Protein AF-A0A453SU67-F1 (afdb_monomer_lite)

pLDDT: mean 75.71, std 14.14, range [42.19, 94.62]

Organism: Aegilops tauschii subsp. strangulata (NCBI:txid200361)

Radius of gyration: 29.87 Å; chains: 1; bounding box: 85×36×60 Å

Foldseek 3Di:
DDDDDDDDDDDDDPVNVVVCCVVVVVVVVVVCVVVVVVVVVVVVVVVVPPVPPPPPDPPPDDWDWDQDPVRDTDIPVVCPPDDDDDDDDDDVDPPVVVVVVVVVVVVVVVVVVVVVVVVD

Secondary structure (DSSP, 8-state):
----------SS-HHHHHHHHHHHHHHHHHHHHHHHHHHHHHHHHHHHS-S----SS-------EEE-TTS-EEEGGGGTTS--------TT-SSHHHHHHHHHHHHHHHHHHHHHHH--

Sequence (120 aa):
GDSGKSVRGGPVSWLSFLLLLVTGGGIIVYYDKEKKRHIEELKNSTNSVKPAQSVGTAAIGGPFTLLNHDGKTVTEKDFLGKWTLLYFGFTHCPDICPDELQKMAAAINKISKSIQSCFA

InterPro domains:
  IPR003782 Copper chaperone SCO1/SenC [PF02630] (61-114)
  IPR003782 Copper chaperone SCO1/SenC [PTHR12151] (8-112)
  IPR003782 Copper chaperone SCO1/SenC [cd02968] (60-113)
  IPR036249 Thioredoxin-like superfamily [SSF52833] (59-114)

Structure (mmCIF, N/CA/C/O backbone):
data_AF-A0A453SU67-F1
#
_entry.id   AF-A0A453SU67-F1
#
loop_
_atom_site.group_PDB
_atom_site.id
_atom_site.type_symbol
_atom_site.label_atom_id
_atom_site.label_alt_id
_atom_site.label_comp_id
_atom_site.label_asym_id
_atom_site.label_entity_id
_atom_site.label_seq_id
_atom_site.pdbx_PDB_ins_code
_atom_site.Cartn_x
_atom_site.Cartn_y
_atom_site.Cartn_z
_atom_site.occupancy
_atom_site.B_iso_or_equiv
_atom_site.auth_seq_id
_atom_site.auth_comp_id
_atom_site.auth_asym_id
_atom_site.auth_atom_id
_atom_site.pdbx_PDB_model_num
ATOM 1 N N . GLY A 1 1 ? 61.190 8.898 -36.599 1.00 42.19 1 GLY A N 1
ATOM 2 C CA . GLY A 1 1 ? 61.332 9.265 -35.184 1.00 42.19 1 GLY A CA 1
ATOM 3 C C . GLY A 1 1 ? 60.396 10.411 -34.934 1.00 42.19 1 GLY A C 1
ATOM 4 O O . GLY A 1 1 ? 60.594 11.446 -35.553 1.00 42.19 1 GLY A O 1
ATOM 5 N N . ASP A 1 2 ? 59.363 10.200 -34.126 1.00 43.78 2 ASP A N 1
ATOM 6 C CA . ASP A 1 2 ? 58.504 11.289 -33.674 1.00 43.78 2 ASP A CA 1
ATOM 7 C C . ASP A 1 2 ? 58.720 11.500 -32.177 1.00 43.78 2 ASP A C 1
ATOM 9 O O . ASP A 1 2 ? 58.930 10.558 -31.409 1.00 43.78 2 ASP A O 1
ATOM 13 N N . SER A 1 3 ? 58.827 12.770 -31.824 1.00 47.31 3 SER A N 1
ATOM 14 C CA . SER A 1 3 ? 59.529 13.260 -30.650 1.00 47.31 3 SER A CA 1
ATOM 15 C C . SER A 1 3 ? 58.641 13.157 -29.419 1.00 47.31 3 SER A C 1
ATOM 17 O O . SER A 1 3 ? 57.631 13.852 -29.302 1.00 47.31 3 SER A O 1
ATOM 19 N N . GLY A 1 4 ? 59.054 12.313 -28.472 1.00 51.41 4 GLY A N 1
ATOM 20 C CA . GLY A 1 4 ? 58.456 12.224 -27.147 1.00 51.41 4 GLY A CA 1
ATOM 21 C C . GLY A 1 4 ? 58.525 13.572 -26.432 1.00 51.41 4 GLY A C 1
ATOM 22 O O . GLY A 1 4 ? 59.604 14.062 -26.098 1.00 51.41 4 GLY A O 1
ATOM 23 N N . LYS A 1 5 ? 57.363 14.184 -26.195 1.00 54.88 5 LYS A N 1
ATOM 24 C CA . LYS A 1 5 ? 57.252 15.377 -25.355 1.00 54.88 5 LYS A CA 1
ATOM 25 C C . LYS A 1 5 ? 57.172 14.962 -23.885 1.00 54.88 5 LYS A C 1
ATOM 27 O O . LYS A 1 5 ? 56.321 14.174 -23.486 1.00 54.88 5 LYS A O 1
ATOM 32 N N . SER A 1 6 ? 58.114 15.517 -23.127 1.00 49.31 6 SER A N 1
ATOM 33 C CA . SER A 1 6 ? 58.360 15.373 -21.691 1.00 49.31 6 SER A CA 1
ATOM 34 C C . SER A 1 6 ? 57.090 15.387 -20.832 1.00 49.31 6 SER A C 1
ATOM 36 O O . SER A 1 6 ? 56.396 16.400 -20.740 1.00 49.31 6 SER A O 1
ATOM 38 N N . VAL A 1 7 ? 56.822 14.268 -20.155 1.00 55.56 7 VAL A N 1
ATOM 39 C CA . VAL A 1 7 ? 55.846 14.170 -19.064 1.00 55.56 7 VAL A CA 1
ATOM 40 C C . VAL A 1 7 ? 56.538 14.544 -17.753 1.00 55.56 7 VAL A C 1
ATOM 42 O O . VAL A 1 7 ? 57.177 13.720 -17.104 1.00 55.56 7 VAL A O 1
ATOM 45 N N . ARG A 1 8 ? 56.448 15.825 -17.378 1.00 53.88 8 ARG A N 1
ATOM 46 C CA . ARG A 1 8 ? 56.917 16.340 -16.084 1.00 53.88 8 ARG A CA 1
ATOM 47 C C . ARG A 1 8 ? 55.747 16.376 -15.097 1.00 53.88 8 ARG A C 1
ATOM 49 O O . ARG A 1 8 ? 54.657 16.820 -15.439 1.00 53.88 8 ARG A O 1
ATOM 56 N N . GLY A 1 9 ? 56.000 15.829 -13.909 1.00 62.50 9 GLY A N 1
ATOM 57 C CA . GLY A 1 9 ? 55.016 15.359 -12.937 1.00 62.50 9 GLY A CA 1
ATOM 58 C C . GLY A 1 9 ? 53.992 16.376 -12.425 1.00 62.50 9 GLY A C 1
ATOM 59 O O . GLY A 1 9 ? 54.320 17.495 -12.045 1.00 62.50 9 GLY A O 1
ATOM 60 N N . GLY A 1 10 ? 52.757 15.888 -12.347 1.00 61.19 10 GLY A N 1
ATOM 61 C CA . GLY A 1 10 ? 51.621 16.383 -11.575 1.00 61.19 10 GLY A CA 1
ATOM 62 C C . GLY A 1 10 ? 50.630 15.216 -11.432 1.00 61.19 10 GLY A C 1
ATOM 63 O O . GLY A 1 10 ? 50.635 14.329 -12.295 1.00 61.19 10 GLY A O 1
ATOM 64 N N . PRO A 1 11 ? 49.836 15.131 -10.351 1.00 61.16 11 PRO A N 1
ATOM 65 C CA . PRO A 1 11 ? 48.934 14.008 -10.146 1.00 61.16 11 PRO A CA 1
ATOM 66 C C . PRO A 1 11 ? 47.846 14.090 -11.219 1.00 61.16 11 PRO A C 1
ATOM 68 O O . PRO A 1 11 ? 47.034 15.003 -11.210 1.00 61.16 11 PRO A O 1
ATOM 71 N N . VAL A 1 12 ? 47.864 13.143 -12.159 1.00 59.59 12 VAL A N 1
ATOM 72 C CA . VAL A 1 12 ? 46.970 13.074 -13.326 1.00 59.59 12 VAL A CA 1
ATOM 73 C C . VAL A 1 12 ? 47.175 14.248 -14.307 1.00 59.59 12 VAL A C 1
ATOM 75 O O . VAL A 1 12 ? 46.812 15.391 -14.051 1.00 59.59 12 VAL A O 1
ATOM 78 N N . SER A 1 13 ? 47.776 13.963 -15.469 1.00 74.75 13 SER A N 1
ATOM 79 C CA . SER A 1 13 ? 48.018 14.955 -16.527 1.00 74.75 13 SER A CA 1
ATOM 80 C C . SER A 1 13 ? 46.714 15.667 -16.900 1.00 74.75 13 SER A C 1
ATOM 82 O O . SER A 1 13 ? 45.705 15.014 -17.150 1.00 74.75 13 SER A O 1
ATOM 84 N N . TRP A 1 14 ? 46.724 16.998 -16.967 1.00 71.06 14 TRP A N 1
ATOM 85 C CA . TRP A 1 14 ? 45.573 17.826 -17.362 1.00 71.06 14 TRP A CA 1
ATOM 86 C C . TRP A 1 14 ? 44.908 17.344 -18.668 1.00 71.06 14 TRP A C 1
ATOM 88 O O . TRP A 1 14 ? 43.694 17.434 -18.844 1.00 71.06 14 TRP A O 1
ATOM 98 N N . LEU A 1 15 ? 45.702 16.742 -19.558 1.00 77.38 15 LEU A N 1
ATOM 99 C CA . LEU A 1 15 ? 45.242 16.050 -20.763 1.00 77.38 15 LEU A CA 1
ATOM 100 C C . LEU A 1 15 ? 44.293 14.877 -20.469 1.00 77.38 15 LEU A C 1
ATOM 102 O O . LEU A 1 15 ? 43.281 14.738 -21.147 1.00 77.38 15 LEU A O 1
ATOM 106 N N . SER A 1 16 ? 44.579 14.060 -19.456 1.00 80.12 16 SER A N 1
ATOM 107 C CA . SER A 1 16 ? 43.718 12.952 -19.028 1.00 80.12 16 SER A CA 1
ATOM 108 C C . SER A 1 16 ? 42.376 13.454 -18.488 1.00 80.12 16 SER A C 1
ATOM 110 O O . SER A 1 16 ? 41.345 12.855 -18.781 1.00 80.12 16 SER A O 1
ATOM 112 N N . PHE A 1 17 ? 42.365 14.573 -17.755 1.00 84.69 17 PHE A N 1
ATOM 113 C CA . PHE A 1 17 ? 41.128 15.199 -17.272 1.00 84.69 17 PHE A CA 1
ATOM 114 C C . PHE A 1 17 ? 40.274 15.745 -18.417 1.00 84.69 17 PHE A C 1
ATOM 116 O O . PHE A 1 17 ? 39.069 15.502 -18.450 1.00 84.69 17 PHE A O 1
ATOM 123 N N . LEU A 1 18 ? 40.889 16.432 -19.384 1.00 88.69 18 LEU A N 1
ATOM 124 C CA . LEU A 1 18 ? 40.179 16.910 -20.571 1.00 88.69 18 LEU A CA 1
ATOM 125 C C . LEU A 1 18 ? 39.619 15.750 -21.396 1.00 88.69 18 LEU A C 1
ATOM 127 O O . LEU A 1 18 ? 38.472 15.811 -21.826 1.00 88.69 18 LEU A O 1
ATOM 131 N N . LEU A 1 19 ? 40.383 14.671 -21.564 1.00 88.62 19 LEU A N 1
ATOM 132 C CA . LEU A 1 19 ? 39.928 13.491 -22.294 1.00 88.62 19 LEU A CA 1
ATOM 133 C C . LEU A 1 19 ? 38.737 12.827 -21.590 1.00 88.62 19 LEU A C 1
ATOM 135 O O . LEU A 1 19 ? 37.767 12.468 -22.255 1.00 88.62 19 LEU A O 1
ATOM 139 N N . LEU A 1 20 ? 38.754 12.731 -20.258 1.00 90.38 20 LEU A N 1
ATOM 140 C CA . LEU A 1 20 ? 37.644 12.174 -19.482 1.00 90.38 20 LEU A CA 1
ATOM 141 C C . LEU A 1 20 ? 36.410 13.088 -19.529 1.00 90.38 20 LEU A C 1
ATOM 143 O O . LEU A 1 20 ? 35.310 12.593 -19.740 1.00 90.38 20 LEU A O 1
ATOM 147 N N . LEU A 1 21 ? 36.568 14.410 -19.422 1.00 91.69 21 LEU A N 1
ATOM 148 C CA . LEU A 1 21 ? 35.446 15.350 -19.540 1.00 91.69 21 LEU A CA 1
ATOM 149 C C . LEU A 1 21 ? 34.832 15.360 -20.943 1.00 91.69 21 LEU A C 1
ATOM 151 O O . LEU A 1 21 ? 33.612 15.400 -21.068 1.00 91.69 21 LEU A O 1
ATOM 155 N N . VAL A 1 22 ? 35.648 15.282 -21.996 1.00 93.44 22 VAL A N 1
ATOM 156 C CA . VAL A 1 22 ? 35.163 15.215 -23.383 1.00 93.44 22 VAL A CA 1
ATOM 157 C C . VAL A 1 22 ? 34.468 13.884 -23.645 1.00 93.44 22 VAL A C 1
ATOM 159 O O . VAL A 1 22 ? 33.358 13.866 -24.173 1.00 93.44 22 VAL A O 1
ATOM 162 N N . THR A 1 23 ? 35.079 12.771 -23.238 1.00 94.00 23 THR A N 1
ATOM 163 C CA . THR A 1 23 ? 34.500 11.435 -23.437 1.00 94.00 23 THR A CA 1
ATOM 164 C C . THR A 1 23 ? 33.240 11.265 -22.589 1.00 94.00 23 THR A C 1
ATOM 166 O O . THR A 1 23 ? 32.205 10.858 -23.101 1.00 94.00 23 THR A O 1
ATOM 169 N N . GLY A 1 24 ? 33.282 11.651 -21.313 1.00 94.50 24 GLY A N 1
ATOM 170 C CA . GLY A 1 24 ? 32.146 11.616 -20.394 1.00 94.50 24 GLY A CA 1
ATOM 171 C C . GLY A 1 24 ? 31.018 12.556 -20.816 1.00 94.50 24 GLY A C 1
ATOM 172 O O . GLY A 1 24 ? 29.866 12.138 -20.857 1.00 94.50 24 GLY A O 1
ATOM 173 N N . GLY A 1 25 ? 31.332 13.792 -21.209 1.00 94.62 25 GLY A N 1
ATOM 174 C CA . GLY A 1 25 ? 30.356 14.748 -21.731 1.00 94.62 25 GLY A CA 1
ATOM 175 C C . GLY A 1 25 ? 29.719 14.277 -23.040 1.00 94.62 25 GLY A C 1
ATOM 176 O O . GLY A 1 25 ? 28.502 14.341 -23.183 1.00 94.62 25 GLY A O 1
ATOM 177 N N . GLY A 1 26 ? 30.512 13.731 -23.966 1.00 93.62 26 GLY A N 1
ATOM 178 C CA . GLY A 1 26 ? 30.018 13.141 -25.211 1.00 93.62 26 GLY A CA 1
ATOM 179 C C . GLY A 1 26 ? 29.111 11.935 -24.972 1.00 93.62 26 GLY A C 1
ATOM 180 O O . GLY A 1 26 ? 28.051 11.845 -25.583 1.00 93.62 26 GLY A O 1
ATOM 181 N N . ILE A 1 27 ? 29.481 11.056 -24.037 1.00 92.12 27 ILE A N 1
ATOM 182 C CA . ILE A 1 27 ? 28.671 9.912 -23.605 1.00 92.12 27 ILE A CA 1
ATOM 183 C C . ILE A 1 27 ? 27.355 10.380 -22.969 1.00 92.12 27 ILE A C 1
ATOM 185 O O . ILE A 1 27 ? 26.300 9.870 -23.332 1.00 92.12 27 ILE A O 1
ATOM 189 N N . ILE A 1 28 ? 27.389 11.367 -22.068 1.00 89.44 28 ILE A N 1
ATOM 190 C CA . ILE A 1 28 ? 26.182 11.933 -21.445 1.00 89.44 28 ILE A CA 1
ATOM 191 C C . ILE A 1 28 ? 25.271 12.540 -22.510 1.00 89.44 28 ILE A C 1
ATOM 193 O O . ILE A 1 28 ? 24.085 12.243 -22.521 1.00 89.44 28 ILE A O 1
ATOM 197 N N . VAL A 1 29 ? 25.809 13.328 -23.445 1.00 89.75 29 VAL A N 1
ATOM 198 C CA . VAL A 1 29 ? 25.025 13.925 -24.537 1.00 89.75 29 VAL A CA 1
ATOM 199 C C . VAL A 1 29 ? 24.468 12.855 -25.473 1.00 89.75 29 VAL A C 1
ATOM 201 O O . VAL A 1 29 ? 23.319 12.965 -25.892 1.00 89.75 29 VAL A O 1
ATOM 204 N N . TYR A 1 30 ? 25.248 11.824 -25.795 1.00 88.69 30 TYR A N 1
ATOM 205 C CA . TYR A 1 30 ? 24.814 10.692 -26.612 1.00 88.69 30 TYR A CA 1
ATOM 206 C C . TYR A 1 30 ? 23.654 9.945 -25.940 1.00 88.69 30 TYR A C 1
ATOM 208 O O . TYR A 1 30 ? 22.585 9.812 -26.536 1.00 88.69 30 TYR A O 1
ATOM 216 N N . TYR A 1 31 ? 23.818 9.560 -24.671 1.00 85.94 31 TYR A N 1
ATOM 217 C CA . TYR A 1 31 ? 22.772 8.887 -23.906 1.00 85.94 31 TYR A CA 1
ATOM 218 C C . TYR A 1 31 ? 21.567 9.790 -23.646 1.00 85.94 31 TYR A C 1
ATOM 220 O O . TYR A 1 31 ? 20.449 9.305 -23.728 1.00 85.94 31 TYR A O 1
ATOM 228 N N . ASP A 1 32 ? 21.731 11.091 -23.399 1.00 74.88 32 ASP A N 1
ATOM 229 C CA . ASP A 1 32 ? 20.604 12.022 -23.269 1.00 74.88 32 ASP A CA 1
ATOM 230 C C . ASP A 1 32 ? 19.874 12.217 -24.599 1.00 74.88 32 ASP A C 1
ATOM 232 O O . ASP A 1 32 ? 18.655 12.379 -24.608 1.00 74.88 32 ASP A O 1
ATOM 236 N N . LYS A 1 33 ? 20.580 12.180 -25.735 1.00 76.31 33 LYS A N 1
ATOM 237 C CA . LYS A 1 33 ? 19.979 12.263 -27.073 1.00 76.31 33 LYS A CA 1
ATOM 238 C C . LYS A 1 33 ? 19.187 10.997 -27.417 1.00 76.31 33 LYS A C 1
ATOM 240 O O . LYS A 1 33 ? 18.142 11.104 -28.055 1.00 76.31 33 LYS A O 1
ATOM 245 N N . GLU A 1 34 ? 19.643 9.835 -26.955 1.00 72.88 34 GLU A N 1
ATOM 246 C CA . GLU A 1 34 ? 18.949 8.550 -27.108 1.00 72.88 34 GLU A CA 1
ATOM 247 C C . GLU A 1 34 ? 17.784 8.402 -26.105 1.00 72.88 34 GLU A C 1
ATOM 249 O O . GLU A 1 34 ? 16.654 8.099 -26.484 1.00 72.88 34 GLU A O 1
ATOM 254 N N . LYS A 1 35 ? 17.993 8.755 -24.832 1.00 64.81 35 LYS A N 1
ATOM 255 C CA . LYS A 1 35 ? 17.000 8.661 -23.749 1.00 64.81 35 LYS A CA 1
ATOM 256 C C . LYS A 1 35 ? 15.879 9.701 -23.869 1.00 64.81 35 LYS A C 1
ATOM 258 O O . LYS A 1 35 ? 14.740 9.399 -23.512 1.00 64.81 35 LYS A O 1
ATOM 263 N N . LYS A 1 36 ? 16.145 10.906 -24.401 1.00 63.03 36 LYS A N 1
ATOM 264 C CA . LYS A 1 36 ? 15.112 11.945 -24.612 1.00 63.03 36 LYS A CA 1
ATOM 265 C C . LYS A 1 36 ? 13.983 11.489 -25.532 1.00 63.03 36 LYS A C 1
ATOM 267 O O . LYS A 1 36 ? 12.850 11.888 -25.293 1.00 63.03 36 LYS A O 1
ATOM 272 N N . ARG A 1 37 ? 14.253 10.621 -26.514 1.00 59.59 37 ARG A N 1
ATOM 273 C CA . ARG A 1 37 ? 13.217 10.087 -27.415 1.00 59.59 37 ARG A CA 1
ATOM 274 C C . ARG A 1 37 ? 12.174 9.249 -26.674 1.00 59.59 37 ARG A C 1
ATOM 276 O O . ARG A 1 37 ? 10.987 9.427 -26.908 1.00 59.59 37 ARG A O 1
ATOM 283 N N . HIS A 1 38 ? 12.604 8.423 -25.723 1.00 63.56 38 HIS A N 1
ATOM 284 C CA . HIS A 1 38 ? 11.692 7.624 -24.900 1.00 63.56 38 HIS A CA 1
ATOM 285 C C . HIS A 1 38 ? 11.073 8.430 -23.745 1.00 63.56 38 HIS A C 1
ATOM 287 O O . HIS A 1 38 ? 9.918 8.216 -23.384 1.00 63.56 38 HIS A O 1
ATOM 293 N N . ILE A 1 39 ? 11.803 9.404 -23.184 1.00 63.84 39 ILE A N 1
ATOM 294 C CA . ILE A 1 39 ? 11.287 10.278 -22.115 1.00 63.84 39 ILE A CA 1
ATOM 295 C C . ILE A 1 39 ? 10.226 11.261 -22.639 1.00 63.84 39 ILE A C 1
ATOM 297 O O . ILE A 1 39 ? 9.316 11.606 -21.887 1.00 63.84 39 ILE A O 1
ATOM 301 N N . GLU A 1 40 ? 10.299 11.706 -23.898 1.00 66.69 40 GLU A N 1
ATOM 302 C CA . GLU A 1 40 ? 9.257 12.543 -24.512 1.00 66.69 40 GLU A CA 1
ATOM 303 C C . GLU A 1 40 ? 7.952 11.780 -24.738 1.00 66.69 40 GLU A C 1
ATOM 305 O O . GLU A 1 40 ? 6.896 12.338 -24.455 1.00 66.69 40 GLU A O 1
ATOM 310 N N . GLU A 1 41 ? 7.993 10.504 -25.135 1.00 63.88 41 GLU A N 1
ATOM 311 C CA . GLU A 1 41 ? 6.788 9.662 -25.163 1.00 63.88 41 GLU A CA 1
ATOM 312 C C . GLU A 1 41 ? 6.195 9.484 -23.766 1.00 63.88 41 GLU A C 1
ATOM 314 O O . GLU A 1 41 ? 4.988 9.646 -23.595 1.00 63.88 41 GLU A O 1
ATOM 319 N N . LEU A 1 42 ? 7.027 9.236 -22.747 1.00 67.81 42 LEU A N 1
ATOM 320 C CA . LEU A 1 42 ? 6.581 9.164 -21.353 1.00 67.81 42 LEU A CA 1
ATOM 321 C C . LEU A 1 42 ? 5.973 10.492 -20.886 1.00 67.81 42 LEU A C 1
ATOM 323 O O . LEU A 1 42 ? 4.923 10.460 -20.254 1.00 67.81 42 LEU A O 1
ATOM 327 N N . LYS A 1 43 ? 6.571 11.648 -21.220 1.00 68.94 43 LYS A N 1
ATOM 328 C CA . LYS A 1 43 ? 6.066 12.997 -20.884 1.00 68.94 43 LYS A CA 1
ATOM 329 C C . LYS A 1 43 ? 4.801 13.378 -21.644 1.00 68.94 43 LYS A C 1
ATOM 331 O O . LYS A 1 43 ? 3.936 14.037 -21.074 1.00 68.94 43 LYS A O 1
ATOM 336 N N . ASN A 1 44 ? 4.685 12.990 -22.909 1.00 70.00 44 ASN A N 1
ATOM 337 C CA . ASN A 1 44 ? 3.490 13.225 -23.713 1.00 70.00 44 ASN A CA 1
ATOM 338 C C . ASN A 1 44 ? 2.345 12.306 -23.252 1.00 70.00 44 ASN A C 1
ATOM 340 O O . ASN A 1 44 ? 1.197 12.736 -23.142 1.00 70.00 44 ASN A O 1
ATOM 344 N N . SER A 1 45 ? 2.682 11.078 -22.848 1.00 62.66 45 SER A N 1
ATOM 345 C CA . SER A 1 45 ? 1.758 10.140 -22.204 1.00 62.66 45 SER A CA 1
ATOM 346 C C . SER A 1 45 ? 1.363 10.599 -20.795 1.00 62.66 45 SER A C 1
ATOM 348 O O . SER A 1 45 ? 0.202 10.497 -20.431 1.00 62.66 45 SER A O 1
ATOM 350 N N . THR A 1 46 ? 2.262 11.198 -20.003 1.00 66.44 46 THR A N 1
ATOM 351 C CA . THR A 1 46 ? 1.904 11.753 -18.678 1.00 66.44 46 THR A CA 1
ATOM 352 C C . THR A 1 46 ? 1.180 13.093 -18.752 1.00 66.44 46 THR A C 1
ATOM 354 O O . THR A 1 46 ? 0.397 13.377 -17.857 1.00 66.44 46 THR A O 1
ATOM 357 N N . ASN A 1 47 ? 1.360 13.899 -19.805 1.00 59.78 47 ASN A N 1
ATOM 358 C CA . ASN A 1 47 ? 0.519 15.085 -20.034 1.00 59.78 47 ASN A CA 1
ATOM 359 C C . ASN A 1 47 ? -0.887 14.721 -20.545 1.00 59.78 47 ASN A C 1
ATOM 361 O O . ASN A 1 47 ? -1.824 15.493 -20.348 1.00 59.78 47 ASN A O 1
ATOM 365 N N . SER A 1 48 ? -1.049 13.557 -21.186 1.00 57.88 48 SER A N 1
ATOM 366 C CA . SER A 1 48 ? -2.358 13.026 -21.602 1.00 57.88 48 SER A CA 1
ATOM 367 C C . SER A 1 48 ? -3.035 12.169 -20.528 1.00 57.88 48 SER A C 1
ATOM 369 O O . SER A 1 48 ? -4.265 12.071 -20.529 1.00 57.88 48 SER A O 1
ATOM 371 N N . VAL A 1 49 ? -2.289 11.683 -19.527 1.00 58.75 49 VAL A N 1
ATOM 372 C CA . VAL A 1 49 ? -2.839 11.413 -18.191 1.00 58.75 49 VAL A CA 1
ATOM 373 C C . VAL A 1 49 ? -3.163 12.766 -17.562 1.00 58.75 49 VAL A C 1
ATOM 375 O O . VAL A 1 49 ? -2.442 13.289 -16.716 1.00 58.75 49 VAL A O 1
ATOM 378 N N . LYS A 1 50 ? -4.282 13.363 -17.987 1.00 55.75 50 LYS A N 1
ATOM 379 C CA . LYS A 1 50 ? -4.947 14.389 -17.183 1.00 55.75 50 LYS A CA 1
ATOM 380 C C . LYS A 1 50 ? -4.982 13.843 -15.748 1.00 55.75 50 LYS A C 1
ATOM 382 O O . LYS A 1 50 ? -5.404 12.689 -15.609 1.00 55.75 50 LYS A O 1
ATOM 387 N N . PRO A 1 51 ? -4.534 14.585 -14.711 1.00 56.69 51 PRO A N 1
ATOM 388 C CA . PRO A 1 51 ? -4.693 14.143 -13.326 1.00 56.69 51 PRO A CA 1
ATOM 389 C C . PRO A 1 51 ? -6.145 13.729 -13.205 1.00 56.69 51 PRO A C 1
ATOM 391 O O . PRO A 1 51 ? -6.988 14.567 -13.528 1.00 56.69 51 PRO A O 1
ATOM 394 N N . ALA A 1 52 ? -6.377 12.431 -12.947 1.00 55.56 52 ALA A N 1
ATOM 395 C CA . ALA A 1 52 ? -7.638 11.740 -13.193 1.00 55.56 52 ALA A CA 1
ATOM 396 C C . ALA A 1 52 ? -8.783 12.730 -13.038 1.00 55.56 52 ALA A C 1
ATOM 398 O O . ALA A 1 52 ? -9.059 13.163 -11.918 1.00 55.56 52 ALA A O 1
ATOM 399 N N . GLN A 1 53 ? -9.331 13.211 -14.165 1.00 52.28 53 GLN A N 1
ATOM 400 C CA . GLN A 1 53 ? -10.459 14.125 -14.094 1.00 52.28 53 GLN A CA 1
ATOM 401 C C . GLN A 1 53 ? -11.495 13.344 -13.307 1.00 52.28 53 GLN A C 1
ATOM 403 O O . GLN A 1 53 ? -11.956 12.309 -13.784 1.00 52.28 53 GLN A O 1
ATOM 408 N N . SER A 1 54 ? -11.742 13.776 -12.071 1.00 57.41 54 SER A N 1
ATOM 409 C CA . SER A 1 54 ? -12.723 13.185 -11.179 1.00 57.41 54 SER A CA 1
ATOM 410 C C . SER A 1 54 ? -14.041 13.234 -11.931 1.00 57.41 54 SER A C 1
ATOM 412 O O . SER A 1 54 ? -14.671 14.285 -12.036 1.00 57.41 54 SER A O 1
ATOM 414 N N . VAL A 1 55 ? -14.393 12.122 -12.569 1.00 54.97 55 VAL A N 1
ATOM 415 C CA . VAL A 1 55 ? -15.679 11.903 -13.216 1.00 54.97 55 VAL A CA 1
ATOM 416 C C . VAL A 1 55 ? -16.698 11.876 -12.080 1.00 54.97 55 VAL A C 1
ATOM 418 O O . VAL A 1 55 ? -16.940 10.840 -11.475 1.00 54.97 55 VAL A O 1
ATOM 421 N N . GLY A 1 56 ? -17.193 13.061 -11.711 1.00 6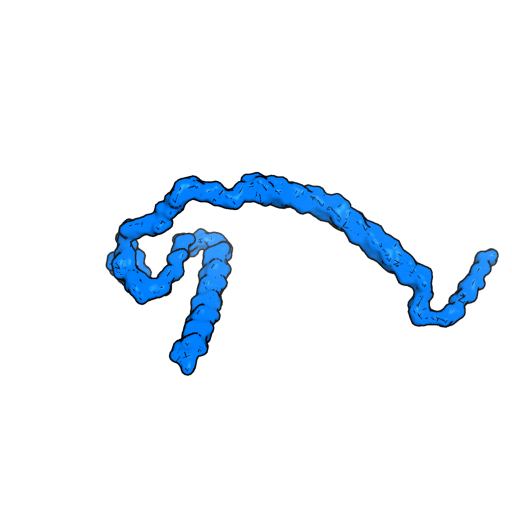6.25 56 GLY A N 1
ATOM 422 C CA . GLY A 1 56 ? -18.015 13.275 -10.520 1.00 66.25 56 GLY A CA 1
ATOM 423 C C . GLY A 1 56 ? -17.262 13.058 -9.204 1.00 66.25 56 GLY A C 1
ATOM 424 O O . GLY A 1 56 ? -16.106 12.633 -9.183 1.00 66.25 56 GLY A O 1
ATOM 425 N N . THR A 1 57 ? -17.919 13.359 -8.081 1.00 56.31 57 THR A N 1
ATOM 426 C CA . THR A 1 57 ? -17.540 12.782 -6.786 1.00 56.31 57 THR A CA 1
ATOM 427 C C . THR A 1 57 ? -17.528 11.277 -6.985 1.00 56.31 57 THR A C 1
ATOM 429 O O . THR A 1 57 ? -18.581 10.698 -7.254 1.00 56.31 57 THR A O 1
ATOM 432 N N . ALA A 1 58 ? -16.358 10.646 -6.911 1.00 59.81 58 ALA A N 1
ATOM 433 C CA . ALA A 1 58 ? -16.304 9.198 -6.911 1.00 59.81 58 ALA A CA 1
ATOM 434 C C . ALA A 1 58 ? -17.226 8.722 -5.781 1.00 59.81 58 ALA A C 1
ATOM 436 O O . ALA A 1 58 ? -17.035 9.105 -4.624 1.00 59.81 58 ALA A O 1
ATOM 437 N N . ALA A 1 59 ? -18.267 7.961 -6.121 1.00 61.12 59 ALA A N 1
ATOM 438 C CA . ALA A 1 59 ? -19.131 7.318 -5.142 1.00 61.12 59 ALA A CA 1
ATOM 439 C C . ALA A 1 59 ? -18.321 6.197 -4.474 1.00 61.12 59 ALA A C 1
ATOM 441 O O . ALA A 1 59 ? -18.446 5.022 -4.805 1.00 61.12 59 ALA A O 1
ATOM 442 N N . ILE A 1 60 ? -17.378 6.590 -3.618 1.00 71.19 60 ILE A N 1
ATOM 443 C CA . ILE A 1 60 ? -16.514 5.690 -2.869 1.00 71.19 60 ILE A CA 1
ATOM 444 C C . ILE A 1 60 ? -17.286 5.297 -1.618 1.00 71.19 60 ILE A C 1
ATOM 446 O O . ILE A 1 60 ? -17.533 6.125 -0.741 1.00 71.19 60 ILE A O 1
ATOM 450 N N . GLY A 1 61 ? -17.655 4.022 -1.553 1.00 76.62 61 GLY A N 1
ATOM 451 C CA . GLY A 1 61 ? -18.428 3.454 -0.456 1.00 76.62 61 GLY A CA 1
ATOM 452 C C . GLY A 1 61 ? -19.900 3.238 -0.799 1.00 76.62 61 GLY A C 1
ATOM 453 O O . GLY A 1 61 ? -20.385 3.585 -1.873 1.00 76.62 61 GLY A O 1
ATOM 454 N N . GLY A 1 62 ? -20.599 2.600 0.131 1.00 84.00 62 GLY A N 1
ATOM 455 C CA . GLY A 1 62 ? -21.982 2.164 -0.010 1.00 84.00 62 GLY A CA 1
ATOM 456 C C . GLY A 1 62 ? -22.246 0.958 0.891 1.00 84.00 62 GLY A C 1
ATOM 457 O O . GLY A 1 62 ? -21.288 0.350 1.381 1.00 84.00 62 GLY A O 1
ATOM 458 N N . PRO A 1 63 ? -23.519 0.621 1.143 1.00 88.75 63 PRO A N 1
ATOM 459 C CA . PRO A 1 63 ? -23.851 -0.581 1.886 1.00 88.75 63 PRO A CA 1
ATOM 460 C C . PRO A 1 63 ? -23.372 -1.811 1.116 1.00 88.75 63 PRO A C 1
ATOM 462 O O . PRO A 1 63 ? -23.575 -1.914 -0.097 1.00 88.75 63 PRO A O 1
ATOM 465 N N . PHE A 1 64 ? -22.733 -2.742 1.816 1.00 89.56 64 PHE A N 1
ATOM 466 C CA . PHE A 1 64 ? -22.297 -4.003 1.232 1.00 89.56 64 PHE A CA 1
ATOM 467 C C . PHE A 1 64 ? -22.721 -5.166 2.115 1.00 89.56 64 PHE A C 1
ATOM 469 O O . PHE A 1 64 ? -22.864 -5.051 3.328 1.00 89.56 64 PHE A O 1
ATOM 476 N N . THR A 1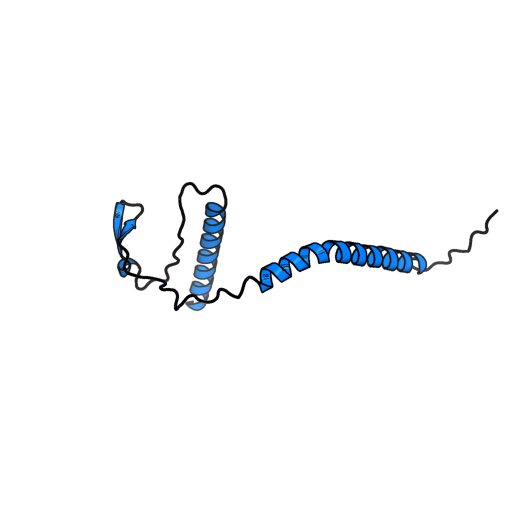 65 ? -22.931 -6.319 1.496 1.00 92.00 65 THR A N 1
ATOM 477 C CA . THR A 1 65 ? -23.190 -7.569 2.206 1.00 92.00 65 THR A CA 1
ATOM 478 C C . THR A 1 65 ? -22.292 -8.618 1.589 1.00 92.00 65 THR A C 1
ATOM 480 O O . THR A 1 65 ? -22.439 -8.961 0.419 1.00 92.00 65 THR A O 1
ATOM 483 N N . LEU A 1 66 ? -21.307 -9.059 2.361 1.00 91.44 66 LEU A N 1
ATOM 484 C CA . LEU A 1 66 ? -20.268 -9.975 1.913 1.00 91.44 66 LEU A CA 1
ATOM 485 C C . LEU A 1 66 ? -20.195 -11.174 2.853 1.00 91.44 66 LEU A C 1
ATOM 487 O O . LEU A 1 66 ? -20.649 -11.122 3.994 1.00 91.44 66 LEU A O 1
ATOM 491 N N . LEU A 1 67 ? -19.602 -12.258 2.367 1.00 92.81 67 LEU A N 1
ATOM 492 C CA . LEU A 1 67 ? -19.209 -13.392 3.191 1.00 92.81 67 LEU A CA 1
ATOM 493 C C . LEU A 1 67 ? -17.746 -13.225 3.582 1.00 92.81 67 LEU A C 1
ATOM 495 O O . LEU A 1 67 ? -16.891 -12.988 2.728 1.00 92.81 67 LEU A O 1
ATOM 499 N N . ASN A 1 68 ? -17.460 -13.329 4.876 1.00 88.94 68 ASN A N 1
ATOM 500 C CA . ASN A 1 68 ? -16.088 -13.364 5.355 1.00 88.94 68 ASN A CA 1
ATOM 501 C C . ASN A 1 68 ? -15.440 -14.735 5.053 1.00 88.94 68 ASN A C 1
ATOM 503 O O . ASN A 1 68 ? -16.091 -15.673 4.590 1.00 88.94 68 ASN A O 1
ATOM 507 N N . HIS A 1 69 ? -14.149 -14.861 5.358 1.00 88.12 69 HIS A N 1
ATOM 508 C CA . HIS A 1 69 ? -13.386 -16.102 5.178 1.00 88.12 69 HIS A CA 1
ATOM 509 C C . HIS A 1 69 ? -13.886 -17.280 6.037 1.00 88.12 69 HIS A C 1
ATOM 511 O O . HIS A 1 69 ? -13.585 -18.424 5.713 1.00 88.12 69 HIS A O 1
ATOM 517 N N . ASP A 1 70 ? -14.679 -17.019 7.081 1.00 92.25 70 ASP A N 1
ATOM 518 C CA . ASP A 1 70 ? -15.305 -18.035 7.941 1.00 92.25 70 ASP A CA 1
ATOM 519 C C . ASP A 1 70 ? -16.731 -18.412 7.494 1.00 92.25 70 ASP A C 1
ATOM 521 O O . ASP A 1 70 ? -17.418 -19.165 8.184 1.00 92.25 70 ASP A O 1
ATOM 525 N N . GLY A 1 71 ? -17.228 -17.850 6.387 1.00 92.19 71 GLY A N 1
ATOM 526 C CA . GLY A 1 71 ? -18.593 -18.080 5.908 1.00 92.19 71 GLY A CA 1
ATOM 527 C C . GLY A 1 71 ? -19.688 -17.327 6.678 1.00 92.19 71 GLY A C 1
ATOM 528 O O . GLY A 1 71 ? -20.869 -17.641 6.537 1.00 92.19 71 GLY A O 1
ATOM 529 N N . LYS A 1 72 ? -19.338 -16.319 7.482 1.00 94.06 72 LYS A N 1
ATOM 530 C CA . LYS A 1 72 ? -20.292 -15.413 8.138 1.00 94.06 72 LYS A CA 1
ATOM 531 C C . LYS A 1 72 ? -20.627 -14.234 7.236 1.00 94.06 72 LYS A C 1
ATOM 533 O O . LYS A 1 72 ? -19.753 -13.671 6.580 1.00 94.06 72 LYS A O 1
ATOM 538 N N . THR A 1 73 ? -21.894 -13.833 7.238 1.00 93.69 73 THR A N 1
ATOM 539 C CA . THR A 1 73 ? -22.332 -12.607 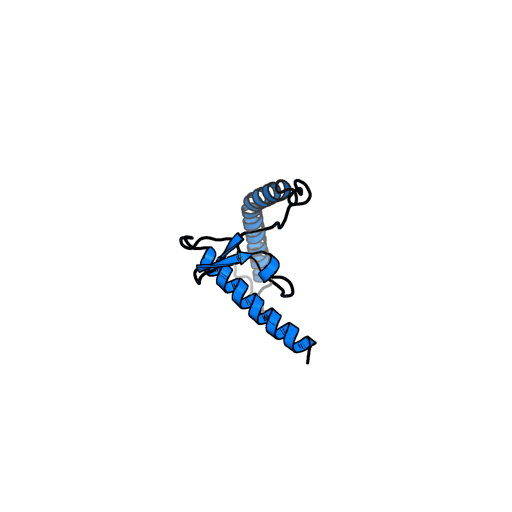6.563 1.00 93.69 73 THR A CA 1
ATOM 540 C C . THR A 1 73 ? -21.852 -11.389 7.348 1.00 93.69 73 THR A C 1
ATOM 542 O O . THR A 1 73 ? -22.068 -11.317 8.556 1.00 93.69 73 THR A O 1
ATOM 545 N N . VAL A 1 74 ? -21.205 -10.452 6.662 1.00 92.50 74 VAL A N 1
ATOM 546 C CA . VAL A 1 74 ? -20.696 -9.191 7.210 1.00 92.50 74 VAL A CA 1
ATOM 547 C C . VAL A 1 74 ? -21.166 -8.015 6.359 1.00 92.50 74 VAL A C 1
ATOM 549 O O . VAL A 1 74 ? -21.371 -8.143 5.148 1.00 92.50 74 VAL A O 1
ATOM 552 N N . THR A 1 75 ? -21.327 -6.864 7.002 1.00 92.56 75 THR A N 1
ATOM 553 C CA . THR A 1 75 ? -21.814 -5.613 6.409 1.00 92.56 75 THR A CA 1
ATOM 554 C C . THR A 1 75 ? -20.863 -4.459 6.691 1.00 92.56 75 THR A C 1
ATOM 556 O O . THR A 1 75 ? -19.956 -4.576 7.511 1.00 92.56 75 THR A O 1
ATOM 559 N N . GLU A 1 76 ? -21.086 -3.304 6.064 1.00 88.06 76 GLU A N 1
ATOM 560 C CA . GLU A 1 76 ? -20.304 -2.087 6.309 1.00 88.06 76 GLU A CA 1
ATOM 561 C C . GLU A 1 76 ? -20.306 -1.654 7.781 1.00 88.06 76 GLU A C 1
ATOM 563 O O . GLU A 1 76 ? -19.346 -1.048 8.257 1.00 88.06 76 GLU A O 1
ATOM 568 N N . LYS A 1 77 ? -21.365 -2.007 8.519 1.00 89.06 77 LYS A N 1
ATOM 569 C CA . LYS A 1 77 ? -21.551 -1.646 9.928 1.00 89.06 77 LYS A CA 1
ATOM 570 C C . LYS A 1 77 ? -20.569 -2.359 10.850 1.00 89.06 77 LYS A C 1
ATOM 572 O O . LYS A 1 77 ? -20.168 -1.784 11.858 1.00 89.06 77 LYS A O 1
ATOM 577 N N . ASP A 1 78 ? -20.145 -3.565 10.482 1.00 87.81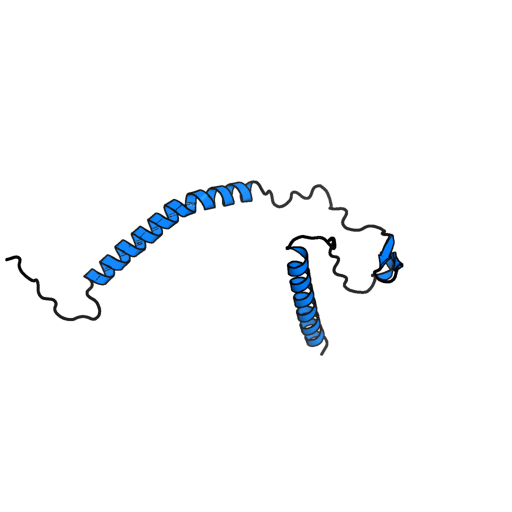 78 ASP A N 1
ATOM 578 C CA . ASP A 1 78 ? -19.231 -4.386 11.284 1.00 87.81 78 ASP A CA 1
ATOM 579 C C . ASP A 1 78 ? -17.794 -3.835 11.288 1.00 87.81 78 ASP A C 1
ATOM 581 O O . ASP A 1 78 ? -16.988 -4.179 12.154 1.00 87.81 78 ASP A O 1
ATOM 585 N N . PHE A 1 79 ? -17.475 -2.944 10.343 1.00 87.44 79 PHE A N 1
ATOM 586 C CA . PHE A 1 79 ? -16.159 -2.316 10.190 1.00 87.44 79 PHE A CA 1
ATOM 587 C C . PHE A 1 79 ? -16.110 -0.871 10.718 1.00 87.44 79 PHE A C 1
ATOM 589 O O . PHE A 1 79 ? -15.066 -0.218 10.639 1.00 87.44 79 PHE A O 1
ATOM 596 N N . LEU A 1 80 ? -17.212 -0.356 11.278 1.00 86.75 80 LEU A N 1
ATOM 597 C CA . LEU A 1 80 ? -17.264 0.987 11.859 1.00 86.75 80 LEU A CA 1
ATOM 598 C C . LEU A 1 80 ? -16.466 1.070 13.172 1.00 86.75 80 LEU A C 1
ATOM 600 O O . LEU A 1 80 ? -16.413 0.131 13.963 1.00 86.75 80 LEU A O 1
ATOM 604 N N . GLY A 1 81 ? -15.847 2.228 13.422 1.00 85.12 81 GLY A N 1
ATOM 605 C CA . GLY A 1 81 ? -15.113 2.511 14.666 1.00 85.12 81 GLY A CA 1
ATOM 606 C C . GLY A 1 81 ? -13.661 2.020 14.700 1.00 85.12 81 GLY A C 1
ATOM 607 O O . GLY A 1 81 ? -12.957 2.277 15.675 1.00 85.12 81 GLY A O 1
ATOM 608 N N . LYS A 1 82 ? -13.182 1.361 13.640 1.00 82.69 82 LYS A N 1
ATOM 609 C CA . LYS A 1 82 ? -11.771 0.992 13.461 1.00 82.69 82 LYS A CA 1
ATOM 610 C C . LYS A 1 82 ? -11.260 1.509 12.121 1.00 82.69 82 LYS A C 1
ATOM 612 O O . LYS A 1 82 ? -11.992 1.532 11.134 1.00 82.69 82 LYS A O 1
ATOM 617 N N . TRP A 1 83 ? -9.986 1.893 12.077 1.00 85.06 83 TRP A N 1
A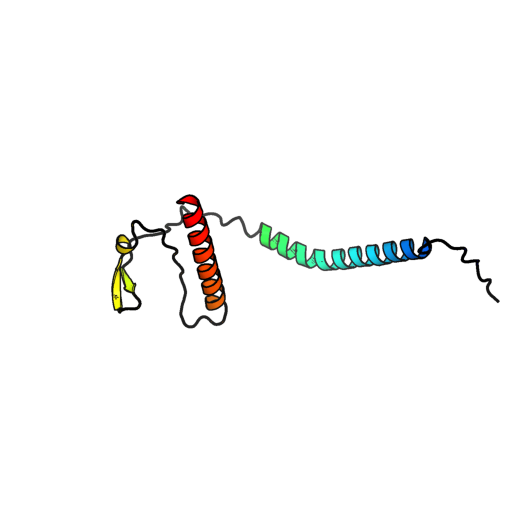TOM 618 C CA . TRP A 1 83 ? -9.314 2.178 10.811 1.00 85.06 83 TRP A CA 1
ATOM 619 C C . TRP A 1 83 ? -9.240 0.891 9.987 1.00 85.06 83 TRP A C 1
ATOM 621 O O . TRP A 1 83 ? -8.591 -0.069 10.399 1.00 85.06 83 TRP A O 1
ATOM 631 N N . THR A 1 84 ? -9.920 0.876 8.841 1.00 86.81 84 THR A N 1
ATOM 632 C CA . THR A 1 84 ? -10.022 -0.295 7.963 1.00 86.81 84 THR A CA 1
ATOM 633 C C . THR A 1 84 ? -9.395 0.025 6.612 1.00 86.81 84 THR A C 1
ATOM 635 O O . THR A 1 84 ? -9.768 1.001 5.965 1.00 86.81 84 THR A O 1
ATOM 638 N N . LEU A 1 85 ? -8.445 -0.806 6.184 1.00 87.00 85 LEU A N 1
ATOM 639 C CA . LEU A 1 85 ? -7.845 -0.746 4.854 1.00 87.00 85 LEU A CA 1
ATOM 640 C C . LEU A 1 85 ? -8.531 -1.787 3.962 1.00 87.00 85 LEU A C 1
ATOM 642 O O . LEU A 1 85 ? -8.414 -2.983 4.221 1.00 87.00 85 LEU A O 1
ATOM 646 N N . LEU A 1 86 ? -9.254 -1.336 2.933 1.00 86.44 86 LEU A N 1
ATOM 647 C CA . LEU A 1 86 ? -9.916 -2.220 1.972 1.00 86.44 86 LEU A CA 1
ATOM 648 C C . LEU A 1 86 ? -9.025 -2.451 0.749 1.00 86.44 86 LEU A C 1
ATOM 650 O O . LEU A 1 86 ? -8.579 -1.500 0.110 1.00 86.44 86 LEU A O 1
ATOM 654 N N . TYR A 1 87 ? -8.819 -3.722 0.407 1.00 84.50 87 TYR A N 1
ATOM 655 C CA . TYR A 1 87 ? -8.114 -4.157 -0.794 1.00 84.50 87 TYR A CA 1
ATOM 656 C C . TYR A 1 87 ? -9.032 -5.048 -1.632 1.00 84.50 87 TYR A C 1
ATOM 658 O O . TYR A 1 87 ? -9.592 -6.019 -1.124 1.00 84.50 87 TYR A O 1
ATOM 666 N N . PHE A 1 88 ? -9.177 -4.719 -2.915 1.00 85.38 88 PHE A N 1
ATOM 667 C CA . PHE A 1 88 ? -9.987 -5.478 -3.864 1.00 85.38 88 PHE A CA 1
ATOM 668 C C . PHE A 1 88 ? -9.063 -6.300 -4.767 1.00 85.38 88 PHE A C 1
ATOM 670 O O . PHE A 1 88 ? -8.239 -5.740 -5.486 1.00 85.38 88 PHE A O 1
ATOM 677 N N . GLY A 1 89 ? -9.206 -7.625 -4.732 1.00 82.75 89 GLY A N 1
ATOM 678 C CA . GLY A 1 89 ? -8.384 -8.555 -5.505 1.00 82.75 89 GLY A CA 1
ATOM 679 C C . GLY A 1 89 ? -9.049 -9.921 -5.664 1.00 82.75 89 GLY A C 1
ATOM 680 O O . GLY A 1 89 ? -10.180 -10.133 -5.230 1.00 82.75 89 GLY A O 1
ATOM 681 N N . PHE A 1 90 ? -8.341 -10.856 -6.292 1.00 81.44 90 PHE A N 1
ATOM 682 C CA . PHE A 1 90 ? -8.790 -12.229 -6.524 1.00 81.44 90 PHE A CA 1
ATOM 683 C C . PHE A 1 90 ? -7.642 -13.207 -6.257 1.00 81.44 90 PHE A C 1
ATOM 685 O O . PHE A 1 90 ? -6.471 -12.853 -6.377 1.00 81.44 90 PHE A O 1
ATOM 692 N N . THR A 1 91 ? -7.969 -14.445 -5.883 1.00 78.56 91 THR A N 1
ATOM 693 C CA . THR A 1 91 ? -6.980 -15.433 -5.410 1.00 78.56 91 THR A CA 1
ATOM 694 C C . THR A 1 91 ? -6.070 -15.980 -6.511 1.00 78.56 91 THR A C 1
ATOM 696 O O . THR A 1 91 ? -4.945 -16.369 -6.226 1.00 78.56 91 THR A O 1
ATOM 699 N N . HIS A 1 92 ? -6.522 -15.979 -7.766 1.00 74.81 92 HIS A N 1
ATOM 700 C CA . HIS A 1 92 ? -5.784 -16.490 -8.932 1.00 74.81 92 HIS A CA 1
ATOM 701 C C . HIS A 1 92 ? -5.050 -15.392 -9.716 1.00 74.81 92 HIS A C 1
ATOM 703 O O . HIS A 1 92 ? -5.044 -15.372 -10.943 1.00 74.81 92 HIS A O 1
ATOM 709 N N . CYS A 1 93 ? -4.466 -14.432 -9.012 1.00 63.16 93 CYS A N 1
ATOM 710 C CA . CYS A 1 93 ? -3.790 -13.296 -9.623 1.00 63.16 93 CYS A CA 1
ATOM 711 C C . CYS A 1 93 ? -2.331 -13.647 -9.948 1.00 63.16 93 CYS A C 1
ATOM 713 O O . CYS A 1 93 ? -1.609 -14.033 -9.029 1.00 63.16 93 CYS A O 1
ATOM 715 N N . PRO A 1 94 ? -1.890 -13.526 -11.215 1.00 63.91 94 PRO A N 1
ATOM 716 C CA . PRO A 1 94 ? -0.679 -14.208 -11.649 1.00 63.91 94 PRO A CA 1
ATOM 717 C C . PRO A 1 94 ? 0.632 -13.720 -11.027 1.00 63.91 94 PRO A C 1
ATOM 719 O O . PRO A 1 94 ? 1.506 -14.557 -10.938 1.00 63.91 94 PRO A O 1
ATOM 722 N N . ASP A 1 95 ? 0.782 -12.488 -10.515 1.00 61.69 95 ASP A N 1
ATOM 723 C CA . ASP A 1 95 ? 2.043 -12.068 -9.846 1.00 61.69 95 ASP A CA 1
ATOM 724 C C . ASP A 1 95 ? 1.910 -10.835 -8.922 1.00 61.69 95 ASP A C 1
ATOM 726 O O . ASP A 1 95 ? 2.596 -10.718 -7.911 1.00 61.69 95 ASP A O 1
ATOM 730 N N . ILE A 1 96 ? 1.017 -9.891 -9.239 1.00 70.94 96 ILE A N 1
ATOM 731 C CA . ILE A 1 96 ? 0.970 -8.559 -8.592 1.00 70.94 96 ILE A CA 1
ATOM 732 C C . ILE A 1 96 ? 0.356 -8.598 -7.185 1.00 70.94 96 ILE A C 1
ATOM 734 O O . ILE A 1 96 ? 0.761 -7.871 -6.280 1.00 70.94 96 ILE A O 1
ATOM 738 N N . CYS A 1 97 ? -0.647 -9.447 -6.986 1.00 70.62 97 CYS A N 1
ATOM 739 C CA . CYS A 1 97 ? -1.413 -9.482 -5.748 1.00 70.62 97 CYS A CA 1
ATOM 740 C C . CYS A 1 97 ? -0.611 -9.911 -4.502 1.00 70.62 97 CYS A C 1
ATOM 742 O O . CYS A 1 97 ? -0.782 -9.270 -3.463 1.00 70.62 97 CYS A O 1
ATOM 744 N N . PRO A 1 98 ? 0.270 -10.933 -4.545 1.00 74.25 98 PRO A N 1
ATOM 745 C CA . PRO A 1 98 ? 1.085 -11.266 -3.376 1.00 74.25 98 PRO A CA 1
ATOM 746 C C . PRO A 1 98 ? 2.074 -10.152 -2.999 1.00 74.25 98 PRO A C 1
ATOM 748 O O . PRO A 1 98 ? 2.269 -9.911 -1.808 1.00 74.25 98 PRO A O 1
ATOM 751 N N . ASP A 1 99 ? 2.645 -9.441 -3.974 1.00 80.19 99 ASP A N 1
ATOM 752 C CA . ASP A 1 99 ? 3.571 -8.328 -3.716 1.00 80.19 99 ASP A CA 1
ATOM 753 C C . ASP A 1 99 ? 2.861 -7.151 -3.020 1.00 80.19 99 ASP A C 1
ATOM 755 O O . ASP A 1 99 ? 3.312 -6.645 -1.989 1.00 80.19 99 ASP A O 1
ATOM 759 N N . GLU A 1 100 ? 1.679 -6.763 -3.506 1.00 81.31 100 GLU A N 1
ATOM 760 C CA . GLU A 1 100 ? 0.888 -5.696 -2.880 1.00 81.31 100 GLU A CA 1
ATOM 761 C C . GLU A 1 100 ? 0.412 -6.064 -1.465 1.00 81.31 100 GLU A C 1
ATOM 763 O O . GLU A 1 100 ? 0.468 -5.236 -0.550 1.00 81.31 100 GLU A O 1
ATOM 768 N N . LEU A 1 101 ? 0.019 -7.322 -1.232 1.00 80.81 101 LEU A N 1
ATOM 769 C CA . LEU A 1 101 ? -0.349 -7.794 0.108 1.00 80.81 101 LEU A CA 1
ATOM 770 C C . LEU A 1 101 ? 0.819 -7.704 1.100 1.00 80.81 101 LEU A C 1
ATOM 772 O O . LEU A 1 101 ? 0.622 -7.281 2.243 1.00 80.81 101 LEU A O 1
ATOM 776 N N . GLN A 1 102 ? 2.041 -8.032 0.670 1.00 83.81 102 GLN A N 1
ATOM 777 C CA . GLN A 1 102 ? 3.236 -7.902 1.508 1.00 83.81 102 GLN A CA 1
ATOM 778 C C . GLN A 1 102 ? 3.539 -6.441 1.859 1.00 83.81 102 GLN A C 1
ATOM 780 O O . GLN A 1 102 ? 3.827 -6.129 3.021 1.00 83.81 102 GLN A O 1
ATOM 785 N N . LYS A 1 103 ? 3.422 -5.523 0.892 1.00 84.94 103 LYS A N 1
ATOM 786 C CA . LYS A 1 103 ? 3.605 -4.082 1.131 1.00 84.94 103 LYS A CA 1
ATOM 787 C C . LYS A 1 103 ? 2.585 -3.540 2.128 1.00 84.94 103 LYS A C 1
ATOM 789 O O . LYS A 1 103 ? 2.965 -2.815 3.050 1.00 84.94 103 LYS A O 1
ATOM 794 N N . MET A 1 104 ? 1.314 -3.919 1.991 1.00 84.88 104 MET A N 1
ATOM 795 C CA . MET A 1 104 ? 0.259 -3.512 2.925 1.00 84.88 104 MET A CA 1
ATOM 796 C C . MET A 1 104 ? 0.521 -4.030 4.343 1.00 84.88 104 MET A C 1
ATOM 798 O O . MET A 1 104 ? 0.434 -3.259 5.299 1.00 84.88 104 MET A O 1
ATOM 802 N N . ALA A 1 105 ? 0.917 -5.297 4.494 1.00 87.12 105 ALA A N 1
ATOM 803 C CA . ALA A 1 105 ? 1.273 -5.858 5.798 1.00 87.12 105 ALA A CA 1
ATOM 804 C C . ALA A 1 105 ? 2.441 -5.094 6.450 1.00 87.12 105 ALA A C 1
ATOM 806 O O . ALA A 1 105 ? 2.387 -4.735 7.630 1.00 87.12 105 ALA A O 1
ATOM 807 N N . ALA A 1 106 ? 3.483 -4.773 5.677 1.00 88.88 106 ALA A N 1
ATOM 808 C CA . ALA A 1 106 ? 4.606 -3.971 6.156 1.00 88.88 106 ALA A CA 1
ATOM 809 C C . ALA A 1 106 ? 4.182 -2.546 6.562 1.00 88.88 106 ALA A C 1
ATOM 811 O O . ALA A 1 106 ? 4.674 -2.019 7.563 1.00 88.88 106 ALA A O 1
ATOM 812 N N . ALA A 1 107 ? 3.262 -1.927 5.819 1.00 88.06 107 ALA A N 1
ATOM 813 C CA . ALA A 1 107 ? 2.725 -0.607 6.137 1.00 88.06 107 ALA A CA 1
ATOM 814 C C . ALA A 1 107 ? 1.933 -0.612 7.454 1.00 88.06 107 ALA A C 1
ATOM 816 O O . ALA A 1 107 ? 2.187 0.231 8.314 1.00 88.06 107 ALA A O 1
ATOM 817 N N . ILE A 1 108 ? 1.049 -1.594 7.657 1.00 88.31 108 ILE A N 1
ATOM 818 C CA . ILE A 1 108 ? 0.270 -1.740 8.897 1.00 88.31 108 ILE A CA 1
ATOM 819 C C . ILE A 1 108 ? 1.198 -1.889 10.110 1.00 88.31 108 ILE A C 1
ATOM 821 O O . ILE A 1 108 ? 1.000 -1.214 11.119 1.00 88.31 108 ILE A O 1
ATOM 825 N N . ASN A 1 109 ? 2.260 -2.692 10.002 1.00 88.00 109 ASN A N 1
ATOM 826 C CA . ASN A 1 109 ? 3.244 -2.855 11.078 1.00 88.00 109 ASN A CA 1
ATOM 827 C C . ASN A 1 109 ? 3.964 -1.542 11.428 1.00 88.00 109 ASN A C 1
ATOM 829 O O . ASN A 1 109 ? 4.169 -1.233 12.604 1.00 88.00 109 ASN A O 1
ATOM 833 N N . LYS A 1 110 ? 4.327 -0.738 10.420 1.00 89.31 110 LYS A N 1
ATOM 834 C CA . LYS A 1 110 ? 4.935 0.585 10.638 1.00 89.31 110 LYS A CA 1
ATOM 835 C C . LYS A 1 110 ? 3.966 1.544 11.325 1.00 89.31 110 LYS A C 1
ATOM 837 O O . LYS A 1 110 ? 4.363 2.204 12.281 1.00 89.31 110 LYS A O 1
ATOM 842 N N . ILE A 1 111 ? 2.715 1.582 10.863 1.00 88.25 111 ILE A N 1
ATOM 843 C CA . ILE A 1 111 ? 1.659 2.433 11.423 1.00 88.25 111 ILE A CA 1
ATOM 844 C C . ILE A 1 111 ? 1.368 2.041 12.875 1.00 88.25 111 ILE A C 1
ATOM 846 O O . ILE A 1 111 ? 1.301 2.906 13.740 1.00 88.25 111 ILE A O 1
ATOM 850 N N . SER A 1 112 ? 1.257 0.745 13.174 1.00 83.25 112 SER A N 1
ATOM 851 C CA . SER A 1 112 ? 1.058 0.261 14.544 1.00 83.25 112 SER A CA 1
ATOM 852 C C . SER A 1 112 ? 2.194 0.711 15.465 1.00 83.25 112 SER A C 1
ATOM 854 O O . SER A 1 112 ? 1.933 1.262 16.533 1.00 83.25 112 SER A O 1
ATOM 856 N N . LYS A 1 113 ? 3.452 0.579 15.024 1.00 85.06 113 LYS A N 1
ATOM 857 C CA . LYS A 1 113 ? 4.618 1.036 15.790 1.00 85.06 113 LYS A CA 1
ATOM 858 C C . LYS A 1 113 ? 4.618 2.552 16.018 1.00 85.06 113 LYS A C 1
ATOM 860 O O . LYS A 1 113 ? 4.938 2.992 17.119 1.00 85.06 113 LYS A O 1
ATOM 865 N N . SER A 1 114 ? 4.272 3.352 15.005 1.00 82.62 114 SER A N 1
ATOM 866 C CA . SER A 1 114 ? 4.226 4.814 15.143 1.00 82.62 114 SER A CA 1
ATOM 867 C C . SER A 1 114 ? 3.072 5.277 16.028 1.00 82.62 114 SER A C 1
ATOM 869 O O . SER A 1 114 ? 3.263 6.159 16.854 1.00 82.62 114 SER A O 1
ATOM 871 N N . ILE A 1 115 ? 1.894 4.660 15.893 1.00 78.75 115 ILE A N 1
ATOM 872 C CA . ILE A 1 115 ? 0.730 4.958 16.732 1.00 78.75 115 ILE A CA 1
ATOM 873 C C . ILE A 1 115 ? 1.048 4.614 18.191 1.00 78.75 115 ILE A C 1
ATOM 875 O O . ILE A 1 115 ? 0.867 5.462 19.055 1.00 78.75 115 ILE A O 1
ATOM 879 N N . GLN A 1 116 ? 1.614 3.434 18.465 1.00 69.38 116 GLN A N 1
ATOM 880 C CA . GLN A 1 116 ? 2.037 3.040 19.815 1.00 69.38 116 GLN A CA 1
ATOM 881 C C . GLN A 1 116 ? 3.008 4.059 20.437 1.00 69.38 116 GLN A C 1
ATOM 883 O O . GLN A 1 116 ? 2.907 4.356 21.620 1.00 69.38 116 GLN A O 1
ATOM 888 N N . SER A 1 117 ? 3.920 4.626 19.638 1.00 70.81 117 SER A N 1
ATOM 889 C CA . SER A 1 117 ? 4.868 5.653 20.090 1.00 70.81 117 SER A CA 1
ATOM 890 C C . SER A 1 117 ? 4.236 7.023 20.354 1.00 70.81 117 SER A C 1
ATOM 892 O O . SER A 1 117 ? 4.850 7.821 21.051 1.00 70.81 117 SE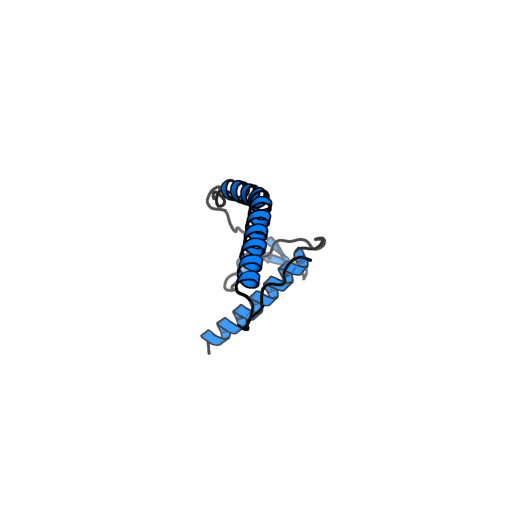R A O 1
ATOM 894 N N . CYS A 1 118 ? 3.076 7.335 19.771 1.00 64.19 118 CYS A N 1
ATOM 895 C CA . CYS A 1 118 ? 2.353 8.583 20.038 1.00 64.19 118 CYS A CA 1
ATOM 896 C C . CYS A 1 118 ? 1.410 8.480 21.245 1.00 64.19 118 CYS A C 1
ATOM 898 O O . CYS A 1 118 ? 0.971 9.509 21.749 1.00 64.19 118 CYS A O 1
ATOM 900 N N . PHE A 1 119 ? 1.069 7.261 21.671 1.00 59.00 119 PHE A N 1
ATOM 901 C CA . PHE A 1 119 ? 0.176 6.991 22.802 1.00 59.00 119 PHE A CA 1
ATOM 902 C C . PHE A 1 119 ? 0.911 6.549 24.084 1.00 59.00 119 PHE A C 1
ATOM 904 O O . PHE A 1 119 ? 0.247 6.297 25.089 1.00 59.00 119 PHE A O 1
ATOM 911 N N . ALA A 1 120 ? 2.245 6.456 24.052 1.00 48.91 120 ALA A N 1
ATOM 912 C CA . ALA A 1 120 ? 3.118 6.229 25.208 1.00 48.91 120 ALA A CA 1
ATOM 913 C C . ALA A 1 120 ? 3.818 7.534 25.608 1.00 48.91 120 ALA A C 1
ATOM 915 O O . ALA A 1 120 ? 3.980 7.751 26.828 1.00 48.91 120 ALA A O 1
#